Protein AF-A0A915Z150-F1 (afdb_monomer_lite)

Secondary structure (DSSP, 8-state):
--THHHHHHHHHHHHHHS-GGG--HHHHHHHHHHTT----HHHHHHHHHHHHHHHHTSS-HHHHHHHHHHHHHHHHGGG------TT-------

Organism: NCBI:txid588596

pLDDT: mean 72.48, std 20.22, range [33.09, 93.31]

Sequence (94 aa):
MSCSVERENVYTEYFKLIPYGIWSLDGFVTYAFCKDIYVDKTIAHQEFYGELHCIGNCVVLQEAKRARELLQQKKVSRCSYVKWDQSQSLPRYY

Radius of gyration: 17.18 Å; chains: 1; bounding box: 60×34×35 Å

Foldseek 3Di:
DPPPVVVVVQLVVCLVPPDLVPDDLVSSCVSCVVVVHDDDPVRSVCSSLVVLVVQLPDPPVPNVVSSVVVNVVVVVVPDDPPPPPPPPDDDDDD

Structure (mmCIF, N/CA/C/O backbone):
data_AF-A0A915Z150-F1
#
_entry.id   AF-A0A915Z150-F1
#
loop_
_atom_site.group_PDB
_atom_site.id
_atom_site.type_symbol
_atom_site.label_atom_id
_atom_site.label_alt_id
_atom_site.label_comp_id
_atom_site.label_asym_id
_atom_site.label_entity_id
_atom_site.label_seq_id
_atom_site.pdbx_PDB_ins_code
_atom_site.Cartn_x
_atom_site.Cartn_y
_atom_site.Cartn_z
_atom_site.occupancy
_atom_site.B_iso_or_equiv
_atom_site.auth_seq_id
_atom_site.auth_comp_id
_atom_site.auth_asym_id
_atom_site.auth_atom_id
_atom_site.pdbx_PDB_model_num
ATOM 1 N N . MET A 1 1 ? 1.025 -13.927 25.639 1.00 36.19 1 MET A N 1
ATOM 2 C CA . MET A 1 1 ? 1.047 -14.649 24.349 1.00 36.19 1 MET A CA 1
ATOM 3 C C . MET A 1 1 ? 0.783 -13.638 23.247 1.00 36.19 1 MET A C 1
ATOM 5 O O . MET A 1 1 ? -0.059 -12.765 23.416 1.00 36.19 1 MET A O 1
ATOM 9 N N . SER A 1 2 ? 1.624 -13.664 22.223 1.00 42.16 2 SER A N 1
ATOM 10 C CA . SER A 1 2 ? 2.072 -12.497 21.4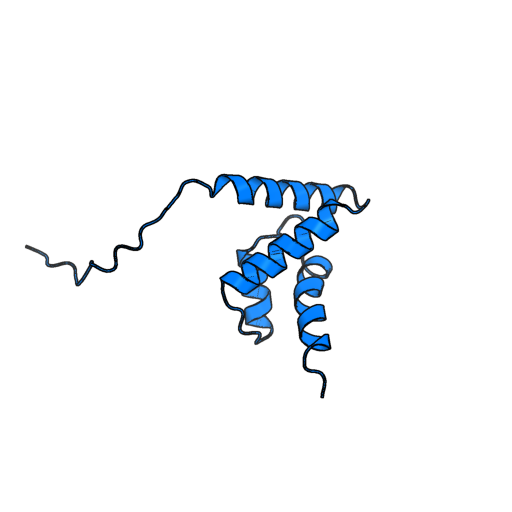59 1.00 42.16 2 SER A CA 1
ATOM 11 C C . SER A 1 2 ? 1.202 -12.239 20.227 1.00 42.16 2 SER A C 1
ATOM 13 O O . SER A 1 2 ? 1.576 -12.594 19.118 1.00 42.16 2 SER A O 1
ATOM 15 N N . CYS A 1 3 ? 0.054 -11.586 20.417 1.00 44.56 3 CYS A N 1
ATOM 16 C CA . CYS A 1 3 ? -0.870 -11.196 19.335 1.00 44.56 3 CYS A CA 1
ATOM 17 C C . CYS A 1 3 ? -0.306 -10.103 18.388 1.00 44.56 3 CYS A C 1
ATOM 19 O O . CYS A 1 3 ? -0.990 -9.614 17.493 1.00 44.56 3 CYS A O 1
ATOM 21 N N . SER A 1 4 ? 0.931 -9.659 18.624 1.00 47.88 4 SER A N 1
ATOM 22 C CA . SER A 1 4 ? 1.601 -8.584 17.890 1.00 47.88 4 SER A CA 1
ATOM 23 C C . SER A 1 4 ? 2.313 -9.064 16.623 1.00 47.88 4 SER A C 1
ATOM 25 O O . SER A 1 4 ? 2.302 -8.345 15.632 1.00 47.88 4 SER A O 1
ATOM 27 N N . VAL A 1 5 ? 2.868 -10.281 16.621 1.00 47.00 5 VAL A N 1
ATOM 28 C CA . VAL A 1 5 ? 3.673 -10.790 15.491 1.00 47.00 5 VAL A CA 1
ATOM 29 C C . VAL A 1 5 ? 2.796 -11.160 14.288 1.00 47.00 5 VAL A C 1
ATOM 31 O O . VAL A 1 5 ? 3.197 -10.981 13.143 1.00 47.00 5 VAL A O 1
ATOM 34 N N . GLU A 1 6 ? 1.569 -11.629 14.528 1.00 50.66 6 GLU A N 1
ATOM 35 C CA . GLU A 1 6 ? 0.652 -12.020 13.450 1.00 50.66 6 GLU A CA 1
ATOM 36 C C . GLU A 1 6 ? 0.081 -10.805 12.704 1.00 50.66 6 GLU A C 1
ATOM 38 O O . GLU A 1 6 ? -0.001 -10.830 11.480 1.00 50.66 6 GLU A O 1
ATOM 43 N N . ARG A 1 7 ? -0.236 -9.703 13.403 1.00 51.19 7 ARG A N 1
ATOM 44 C CA . ARG A 1 7 ? -0.746 -8.468 12.769 1.00 51.19 7 ARG A CA 1
ATOM 45 C C . ARG A 1 7 ? 0.273 -7.780 11.869 1.00 51.19 7 ARG A C 1
ATOM 47 O O . ARG A 1 7 ? -0.093 -7.319 10.793 1.00 51.19 7 ARG A O 1
ATOM 54 N N . GLU A 1 8 ? 1.527 -7.708 12.308 1.00 54.19 8 GLU A N 1
ATOM 55 C CA . GLU A 1 8 ? 2.621 -7.065 11.564 1.00 54.19 8 GLU A CA 1
ATOM 56 C C . GLU A 1 8 ? 2.896 -7.789 10.229 1.00 54.19 8 GLU A C 1
ATOM 58 O O . GLU A 1 8 ? 3.258 -7.180 9.219 1.00 54.19 8 GLU A O 1
ATOM 63 N N . ASN A 1 9 ? 2.622 -9.097 10.187 1.00 63.28 9 ASN A N 1
ATOM 64 C CA . ASN A 1 9 ? 2.809 -9.907 8.992 1.00 63.28 9 ASN A CA 1
ATOM 65 C C . ASN A 1 9 ? 1.682 -9.709 7.958 1.00 63.28 9 ASN A C 1
ATOM 67 O O . ASN A 1 9 ? 1.957 -9.686 6.763 1.00 63.28 9 ASN A O 1
ATOM 71 N N . VAL A 1 10 ? 0.427 -9.486 8.373 1.00 66.25 10 VAL A N 1
ATOM 72 C CA . VAL A 1 10 ? -0.688 -9.405 7.405 1.00 66.25 10 VAL A CA 1
ATOM 73 C C . VAL A 1 10 ? -0.680 -8.111 6.587 1.00 66.25 10 VAL A C 1
ATOM 75 O O . VAL A 1 10 ? -0.975 -8.132 5.390 1.00 66.25 10 VAL A O 1
ATOM 78 N N . TYR A 1 11 ? -0.301 -6.981 7.187 1.00 68.94 11 TYR A N 1
ATOM 79 C CA . TYR A 1 11 ? -0.250 -5.708 6.459 1.00 68.94 11 TYR A CA 1
ATOM 80 C C . TYR A 1 11 ? 0.895 -5.662 5.442 1.00 68.94 11 TYR A C 1
ATOM 82 O O . TYR A 1 11 ? 0.740 -5.099 4.359 1.00 68.94 11 TYR A O 1
ATOM 90 N N . THR A 1 12 ? 2.010 -6.330 5.742 1.00 75.69 12 THR A N 1
ATOM 91 C CA . THR A 1 12 ? 3.137 -6.466 4.811 1.00 75.69 12 THR A CA 1
ATOM 92 C C . THR A 1 12 ? 2.890 -7.548 3.753 1.00 75.69 12 THR A C 1
ATOM 94 O O . THR A 1 12 ? 3.392 -7.439 2.634 1.00 75.69 12 THR A O 1
ATOM 97 N N . GLU A 1 13 ? 2.077 -8.571 4.044 1.00 86.12 13 GLU A N 1
ATOM 98 C CA . GLU A 1 13 ? 1.683 -9.607 3.077 1.00 86.12 13 GLU A CA 1
ATOM 99 C C . GLU A 1 13 ? 0.901 -9.056 1.882 1.00 86.12 13 GLU A C 1
ATOM 101 O O . GLU A 1 13 ? 1.102 -9.534 0.765 1.00 86.12 13 GLU A O 1
ATOM 106 N N . TYR A 1 14 ? 0.061 -8.033 2.074 1.00 88.81 14 TYR A N 1
ATOM 107 C CA . TYR A 1 14 ? -0.668 -7.399 0.970 1.00 88.81 14 TYR A CA 1
ATOM 108 C C . TYR A 1 14 ? 0.277 -6.964 -0.159 1.00 88.81 14 TYR A C 1
ATOM 110 O O . TYR A 1 14 ? 0.060 -7.304 -1.321 1.00 88.81 14 TYR A O 1
ATOM 118 N N . PHE A 1 15 ? 1.364 -6.269 0.183 1.00 88.62 15 PHE A N 1
ATOM 119 C CA . PHE A 1 15 ? 2.334 -5.761 -0.789 1.00 88.62 15 PHE A CA 1
ATOM 120 C C . PHE A 1 15 ? 3.200 -6.864 -1.410 1.00 88.62 15 PHE A C 1
ATOM 122 O O . PHE A 1 15 ? 3.788 -6.655 -2.464 1.00 88.62 15 PHE A O 1
ATOM 129 N N . LYS A 1 16 ? 3.258 -8.049 -0.793 1.00 87.81 16 LYS A N 1
ATOM 130 C CA . LYS A 1 16 ? 3.965 -9.217 -1.341 1.00 87.81 16 LYS A CA 1
ATOM 131 C C . LYS A 1 16 ? 3.091 -10.035 -2.292 1.00 87.81 16 LYS A C 1
ATOM 133 O O . LYS A 1 16 ? 3.599 -10.594 -3.258 1.00 87.81 16 LYS A O 1
ATOM 138 N N . LEU A 1 17 ? 1.795 -10.146 -1.998 1.00 88.56 17 LEU A N 1
ATOM 139 C CA . LEU A 1 17 ? 0.864 -11.017 -2.724 1.00 88.56 17 LEU A CA 1
ATOM 140 C C . LEU A 1 17 ? 0.148 -10.299 -3.865 1.00 88.56 17 LEU A C 1
ATOM 142 O O . LEU A 1 17 ? -0.145 -10.903 -4.896 1.00 88.56 17 LEU A O 1
ATOM 146 N N . ILE A 1 18 ? -0.168 -9.021 -3.675 1.00 90.00 18 ILE A N 1
ATOM 147 C CA . ILE A 1 18 ? -0.916 -8.241 -4.651 1.00 90.00 18 ILE A CA 1
ATOM 148 C C . ILE A 1 18 ? 0.071 -7.558 -5.604 1.00 90.00 18 ILE A C 1
ATOM 150 O O . ILE A 1 18 ? 0.979 -6.871 -5.139 1.00 90.00 18 ILE A O 1
ATOM 154 N N . PRO A 1 19 ? -0.101 -7.679 -6.932 1.00 90.94 19 PRO A N 1
ATOM 155 C CA . PRO A 1 19 ? 0.746 -6.979 -7.891 1.00 90.94 19 PRO A CA 1
ATOM 156 C C . PRO A 1 19 ? 0.695 -5.457 -7.716 1.00 90.94 19 PRO A C 1
ATOM 158 O O . PRO A 1 19 ? -0.383 -4.863 -7.630 1.00 90.94 19 PRO A O 1
ATOM 161 N N . TYR A 1 20 ? 1.854 -4.797 -7.760 1.00 89.12 20 TYR A N 1
ATOM 162 C CA . TYR A 1 20 ? 1.963 -3.353 -7.513 1.00 89.12 20 TYR A CA 1
ATOM 163 C C . TYR A 1 20 ? 1.089 -2.484 -8.424 1.00 89.12 20 TYR A C 1
ATOM 165 O O . TYR A 1 20 ? 0.593 -1.437 -8.002 1.00 89.12 20 TYR A O 1
ATOM 173 N N . GLY A 1 21 ? 0.830 -2.926 -9.659 1.00 89.75 21 GLY A N 1
ATOM 174 C CA . GLY A 1 21 ? -0.021 -2.209 -10.613 1.00 89.75 21 GLY A CA 1
ATOM 175 C C . GLY A 1 21 ? -1.452 -1.963 -10.119 1.00 89.75 21 GLY A C 1
ATOM 176 O O . GLY A 1 21 ? -2.082 -1.003 -10.557 1.00 89.75 21 GLY A O 1
ATOM 177 N N . ILE A 1 22 ? -1.940 -2.775 -9.177 1.00 90.81 22 ILE A N 1
ATOM 178 C CA . ILE A 1 22 ? -3.306 -2.693 -8.641 1.00 90.81 22 ILE A CA 1
ATOM 179 C C . ILE A 1 22 ? -3.359 -2.300 -7.160 1.00 90.81 22 ILE A C 1
ATOM 181 O O . ILE A 1 22 ? -4.436 -2.300 -6.564 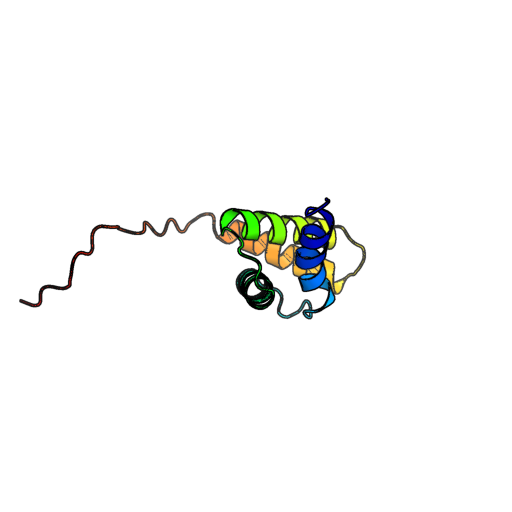1.00 90.81 22 ILE A O 1
ATOM 185 N N . TRP A 1 23 ? -2.223 -1.931 -6.558 1.00 93.31 23 TRP A N 1
ATOM 186 C CA . TRP A 1 23 ? -2.214 -1.439 -5.182 1.00 93.31 23 TRP A CA 1
ATOM 187 C C . TRP A 1 23 ? -3.128 -0.228 -5.023 1.00 93.31 23 TRP A C 1
ATOM 189 O O . TRP A 1 23 ? -3.065 0.734 -5.799 1.00 93.31 23 TRP A O 1
ATOM 199 N N . SER A 1 24 ? -3.961 -0.285 -3.990 1.00 92.62 24 SER A N 1
ATOM 200 C CA . SER A 1 24 ? -4.880 0.772 -3.589 1.00 92.62 24 SER A CA 1
ATOM 201 C C . SER A 1 24 ? -5.247 0.603 -2.118 1.00 92.62 24 SER A C 1
ATOM 203 O O . SER A 1 24 ? -5.220 -0.504 -1.582 1.00 92.62 24 SER A O 1
ATOM 205 N N . LEU A 1 25 ? -5.622 1.705 -1.468 1.00 91.00 25 LEU A N 1
ATOM 206 C CA . LEU A 1 25 ? -6.067 1.661 -0.077 1.00 91.00 25 LEU A CA 1
ATOM 207 C C . LEU A 1 25 ? -7.338 0.811 0.088 1.00 91.00 25 LEU A C 1
ATOM 209 O O . LEU A 1 25 ? -7.462 0.073 1.058 1.00 91.00 25 LEU A O 1
ATOM 213 N N . ASP A 1 26 ? -8.263 0.897 -0.868 1.00 89.94 26 ASP A N 1
ATOM 214 C CA . ASP A 1 26 ? -9.495 0.103 -0.868 1.00 89.94 26 ASP A CA 1
ATOM 215 C C . ASP A 1 26 ? -9.206 -1.403 -0.984 1.00 89.94 26 ASP A C 1
ATOM 217 O O . ASP A 1 26 ? -9.721 -2.209 -0.208 1.00 89.94 26 ASP A O 1
ATOM 221 N N . GLY A 1 27 ? -8.276 -1.777 -1.870 1.00 90.50 27 GLY A N 1
ATOM 222 C CA . GLY A 1 27 ? -7.804 -3.154 -1.984 1.00 90.50 27 GLY A CA 1
ATOM 223 C C . GLY A 1 27 ? -7.110 -3.649 -0.714 1.00 90.50 27 GLY A C 1
ATOM 224 O O . GLY A 1 27 ? -7.293 -4.801 -0.334 1.00 90.50 27 GLY A O 1
ATOM 225 N N . PHE A 1 28 ? -6.354 -2.788 -0.031 1.00 90.19 28 PHE A N 1
ATOM 226 C CA . PHE A 1 28 ? -5.717 -3.113 1.248 1.00 90.19 28 PHE A CA 1
ATOM 227 C C . PHE A 1 28 ? -6.744 -3.367 2.363 1.00 90.19 28 PHE A C 1
ATOM 229 O O . PHE A 1 28 ? -6.647 -4.367 3.073 1.00 90.19 28 PHE A O 1
ATOM 236 N N . VAL A 1 29 ? -7.768 -2.514 2.483 1.00 88.75 29 VAL A N 1
ATOM 237 C CA . VAL A 1 29 ? -8.868 -2.701 3.448 1.00 88.75 29 VAL A CA 1
ATOM 238 C C . VAL A 1 29 ? -9.657 -3.973 3.137 1.00 88.75 29 VAL A C 1
ATOM 240 O O . VAL A 1 29 ? -9.940 -4.756 4.042 1.00 88.75 29 VAL A O 1
ATOM 243 N N . THR A 1 30 ? -9.961 -4.214 1.861 1.00 89.19 30 THR A N 1
ATOM 244 C CA . THR A 1 30 ? -10.660 -5.426 1.416 1.00 89.19 30 THR A CA 1
ATOM 245 C C . THR A 1 30 ? -9.847 -6.680 1.731 1.00 89.19 30 THR A C 1
ATOM 247 O O . THR A 1 30 ? -10.393 -7.646 2.255 1.00 89.19 30 THR A O 1
ATOM 250 N N . TYR A 1 31 ? -8.534 -6.661 1.483 1.00 88.44 31 TYR A N 1
ATOM 251 C CA . TYR A 1 31 ? -7.643 -7.772 1.819 1.00 88.44 31 TYR A CA 1
ATOM 252 C C . TYR A 1 31 ? -7.646 -8.076 3.322 1.00 88.44 31 TYR A C 1
ATOM 254 O O . TYR A 1 31 ? -7.773 -9.237 3.706 1.00 88.44 31 TYR A O 1
ATOM 262 N N . ALA A 1 32 ? -7.563 -7.048 4.172 1.00 85.38 32 ALA A N 1
ATOM 263 C CA . ALA A 1 32 ? -7.617 -7.223 5.620 1.00 85.38 32 ALA A CA 1
ATOM 264 C C . ALA A 1 32 ? -8.971 -7.790 6.082 1.00 85.38 32 ALA A C 1
ATOM 266 O O . ALA A 1 32 ? -9.004 -8.709 6.901 1.00 85.38 32 ALA A O 1
ATOM 267 N N . PHE A 1 33 ? -10.075 -7.318 5.494 1.00 84.94 33 PHE A N 1
ATOM 268 C CA . PHE A 1 33 ? -11.410 -7.853 5.755 1.00 84.94 33 PHE A CA 1
ATOM 269 C C . PHE A 1 33 ? -11.530 -9.331 5.357 1.00 84.94 33 PHE A C 1
ATOM 271 O O . PHE A 1 33 ? -12.017 -10.137 6.141 1.00 84.94 33 PHE A O 1
ATOM 278 N N . CYS A 1 34 ? -11.016 -9.723 4.185 1.00 85.62 34 CYS A N 1
ATOM 279 C CA . CYS A 1 34 ? -10.988 -11.124 3.743 1.00 85.62 34 CYS A CA 1
ATOM 280 C C . CYS A 1 34 ? -10.134 -12.043 4.633 1.00 85.62 34 CYS A C 1
ATOM 282 O O . CYS A 1 34 ? -10.241 -13.262 4.526 1.00 85.62 34 CYS A O 1
ATOM 284 N N . LYS A 1 35 ? -9.268 -11.475 5.475 1.00 83.06 35 LYS A N 1
ATOM 285 C CA . LYS A 1 35 ? -8.446 -12.191 6.458 1.00 83.06 35 LYS A CA 1
ATOM 286 C C . LYS A 1 35 ? -9.053 -12.166 7.868 1.00 83.06 35 LYS A C 1
ATOM 288 O O . LYS A 1 35 ? -8.346 -12.477 8.821 1.00 83.06 35 LYS A O 1
ATOM 293 N N . ASP A 1 36 ? -10.322 -11.775 8.001 1.00 80.81 36 ASP A N 1
ATOM 294 C CA . ASP A 1 36 ? -11.030 -11.592 9.276 1.00 80.81 36 ASP A CA 1
ATOM 295 C C . ASP A 1 36 ? -10.333 -10.603 10.231 1.00 80.81 36 ASP A C 1
ATOM 297 O O . ASP A 1 36 ? -10.490 -10.653 11.454 1.00 80.81 36 ASP A O 1
ATOM 301 N N . ILE A 1 37 ? -9.567 -9.656 9.679 1.00 79.25 37 ILE A N 1
ATOM 302 C CA . ILE A 1 37 ? -8.926 -8.597 10.454 1.00 79.25 37 ILE A CA 1
ATOM 303 C C . ILE A 1 37 ? -9.826 -7.372 10.447 1.00 79.25 37 ILE A C 1
ATOM 305 O O . ILE A 1 37 ? -10.011 -6.705 9.429 1.00 79.25 37 ILE A O 1
ATOM 309 N N . TYR A 1 38 ? -10.348 -7.033 11.623 1.00 73.50 38 TYR A N 1
ATOM 310 C CA . TYR A 1 38 ? -11.042 -5.770 11.818 1.00 73.50 38 TYR A CA 1
ATOM 311 C C .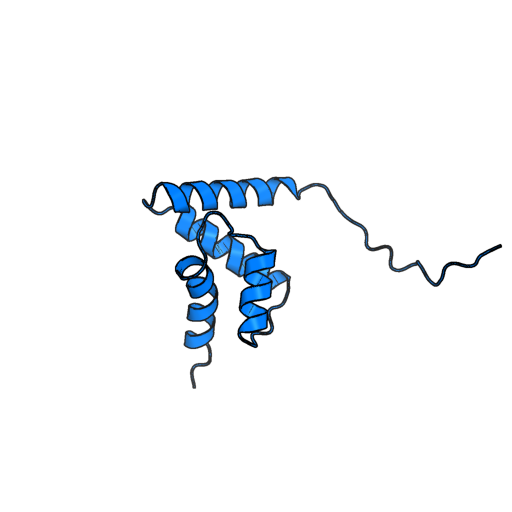 TYR A 1 38 ? -10.026 -4.627 11.902 1.00 73.50 38 TYR A C 1
ATOM 313 O O . TYR A 1 38 ? -9.274 -4.525 12.876 1.00 73.50 38 TYR A O 1
ATOM 321 N N . VAL A 1 39 ? -10.002 -3.764 10.885 1.00 70.81 39 VAL A N 1
ATOM 322 C CA . VAL A 1 39 ? -9.097 -2.611 10.825 1.00 70.81 39 VAL A CA 1
ATOM 323 C C . VAL A 1 39 ? -9.911 -1.327 10.875 1.00 70.81 39 VAL A C 1
ATOM 325 O O . VAL A 1 39 ? -10.754 -1.079 10.014 1.00 70.81 39 VAL A O 1
ATOM 328 N N . ASP A 1 40 ? -9.639 -0.485 11.873 1.00 83.00 40 ASP A N 1
ATOM 329 C CA . ASP A 1 40 ? -10.166 0.878 11.879 1.00 83.00 40 ASP A CA 1
ATOM 330 C C . ASP A 1 40 ? -9.645 1.649 10.659 1.00 83.00 40 ASP A C 1
ATOM 332 O O . ASP A 1 40 ? -8.490 1.497 10.252 1.00 83.00 40 ASP A O 1
ATOM 336 N N . LYS A 1 41 ? -10.473 2.528 10.090 1.00 79.25 41 LYS A N 1
ATOM 337 C CA . LYS A 1 41 ? -10.121 3.304 8.893 1.00 79.25 41 LYS A CA 1
ATOM 338 C C . LYS A 1 41 ? -8.835 4.117 9.071 1.00 79.25 41 LYS A C 1
ATOM 340 O O . LYS A 1 41 ? -8.080 4.283 8.109 1.00 79.25 41 LYS A O 1
ATOM 345 N N . THR A 1 42 ? -8.595 4.635 10.272 1.00 83.62 42 THR A N 1
ATOM 346 C CA . THR A 1 42 ? -7.408 5.424 10.619 1.00 83.62 42 THR A CA 1
ATOM 347 C C . THR A 1 42 ? -6.171 4.542 10.656 1.00 83.62 42 THR A C 1
ATOM 349 O O . THR A 1 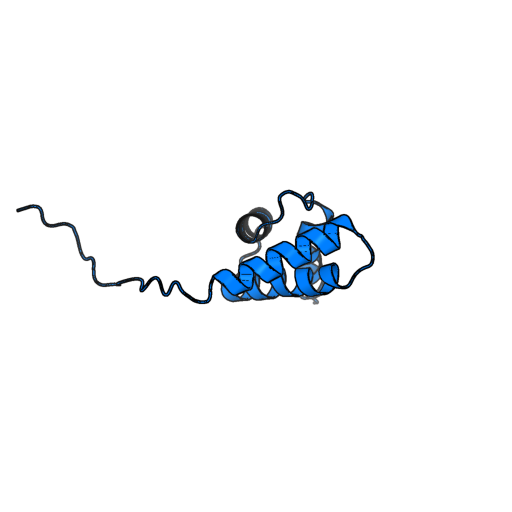42 ? -5.146 4.909 10.086 1.00 83.62 42 THR A O 1
ATOM 352 N N . ILE A 1 43 ? -6.292 3.358 11.262 1.00 83.75 43 ILE A N 1
ATOM 353 C CA . ILE A 1 43 ? -5.216 2.365 11.336 1.00 83.75 43 ILE A CA 1
ATOM 354 C C . ILE A 1 43 ? -4.880 1.873 9.927 1.00 83.75 43 ILE A C 1
ATOM 356 O O . ILE A 1 43 ? -3.727 1.944 9.523 1.00 83.75 43 ILE A O 1
ATOM 360 N N . ALA A 1 44 ? -5.878 1.507 9.118 1.00 84.81 44 ALA A N 1
ATOM 361 C CA . ALA A 1 44 ? -5.658 1.064 7.741 1.00 84.81 44 ALA A CA 1
ATOM 362 C C . ALA A 1 44 ? -4.927 2.120 6.898 1.00 84.81 44 ALA A C 1
ATOM 364 O O . ALA A 1 44 ? -4.030 1.794 6.125 1.00 84.81 44 ALA A O 1
ATOM 365 N N . HIS A 1 45 ? -5.275 3.401 7.070 1.00 88.50 45 HIS A N 1
ATOM 366 C CA . HIS A 1 45 ? -4.553 4.503 6.436 1.00 88.50 45 HIS A CA 1
ATOM 367 C C . HIS A 1 45 ? -3.099 4.592 6.907 1.00 88.50 45 HIS A C 1
ATOM 369 O O . HIS A 1 45 ? -2.204 4.797 6.085 1.00 88.50 45 HIS A O 1
ATOM 375 N N . GLN A 1 46 ? -2.861 4.518 8.215 1.00 87.19 46 GLN A N 1
ATOM 376 C CA . GLN A 1 46 ? -1.518 4.618 8.780 1.00 87.19 46 GLN A CA 1
ATOM 377 C C . GLN A 1 46 ? -0.628 3.479 8.286 1.00 87.19 46 GLN A C 1
ATOM 379 O O . GLN A 1 46 ? 0.441 3.767 7.756 1.00 87.19 46 GLN A O 1
ATOM 384 N N . GLU A 1 47 ? -1.108 2.239 8.361 1.00 88.06 47 GLU A N 1
ATOM 385 C CA . GLU A 1 47 ? -0.384 1.045 7.915 1.00 88.06 47 GLU A CA 1
ATOM 386 C C . GLU A 1 47 ? -0.098 1.095 6.410 1.00 88.06 47 GLU A C 1
ATOM 388 O O . GLU A 1 47 ? 1.056 1.019 5.991 1.00 88.06 47 GLU A O 1
ATOM 393 N N . PHE A 1 48 ? -1.123 1.338 5.584 1.00 90.38 48 PHE A N 1
ATOM 394 C CA . PHE A 1 48 ? -0.965 1.379 4.129 1.00 90.38 48 PHE A CA 1
ATOM 395 C C . PHE A 1 48 ? 0.070 2.421 3.695 1.00 90.38 48 PHE A C 1
ATOM 397 O O . PHE A 1 48 ? 0.978 2.130 2.919 1.00 90.38 48 PHE A O 1
ATOM 404 N N . TYR A 1 49 ? -0.036 3.654 4.197 1.00 90.44 49 TYR A N 1
ATOM 405 C CA . TYR A 1 49 ? 0.900 4.703 3.805 1.00 90.44 49 TYR A CA 1
ATOM 406 C C . TYR A 1 49 ? 2.259 4.600 4.500 1.00 90.44 49 TYR A C 1
ATOM 408 O O . TYR A 1 49 ? 3.236 5.096 3.941 1.00 90.44 49 TYR A O 1
ATOM 416 N N . GLY A 1 50 ? 2.330 4.000 5.689 1.00 88.81 50 GLY A N 1
ATOM 417 C CA . GLY A 1 50 ? 3.585 3.683 6.365 1.00 88.81 50 GLY A CA 1
ATOM 418 C C . GLY A 1 50 ? 4.414 2.716 5.529 1.00 88.81 50 GLY A C 1
ATOM 419 O O . GLY A 1 50 ? 5.557 3.018 5.193 1.00 88.81 50 GLY A O 1
ATOM 420 N N . GLU A 1 51 ? 3.793 1.633 5.068 1.00 88.94 51 GLU A N 1
ATOM 421 C CA . GLU A 1 51 ? 4.464 0.624 4.253 1.00 88.94 51 GLU A CA 1
ATOM 422 C C . GLU A 1 51 ? 4.862 1.169 2.873 1.00 88.94 51 GLU A C 1
ATOM 424 O O . GLU A 1 51 ? 5.987 0.969 2.416 1.00 88.94 51 GLU A O 1
ATOM 429 N N . LEU A 1 52 ? 4.007 1.979 2.237 1.00 90.19 52 LEU A N 1
ATOM 430 C CA . LEU A 1 52 ? 4.375 2.677 1.000 1.00 90.19 52 LEU A CA 1
ATOM 431 C C . LEU A 1 52 ? 5.583 3.610 1.177 1.00 90.19 52 LEU A C 1
ATOM 433 O O . LEU A 1 52 ? 6.372 3.765 0.243 1.00 90.19 52 LEU A O 1
ATOM 437 N N . HIS A 1 53 ? 5.740 4.247 2.342 1.00 88.38 53 HIS A N 1
ATOM 438 C CA . HIS A 1 53 ? 6.925 5.053 2.648 1.00 88.38 53 HIS A CA 1
ATOM 439 C C . HIS A 1 53 ? 8.184 4.186 2.750 1.00 88.38 53 HIS A C 1
ATOM 441 O O . HIS A 1 53 ? 9.221 4.581 2.215 1.00 88.38 53 HIS A O 1
ATOM 447 N N . CYS A 1 54 ? 8.092 3.011 3.376 1.00 86.31 54 CYS A N 1
ATOM 448 C CA . CYS A 1 54 ? 9.181 2.036 3.432 1.00 86.31 54 CYS A CA 1
ATOM 449 C C . CYS A 1 54 ? 9.571 1.562 2.021 1.00 86.31 54 CYS A C 1
ATOM 451 O O . CYS A 1 54 ? 10.723 1.719 1.618 1.00 86.31 54 CYS A O 1
ATOM 453 N N . ILE A 1 55 ? 8.601 1.091 1.230 1.00 86.19 55 ILE A N 1
ATOM 454 C CA . ILE A 1 55 ? 8.807 0.579 -0.138 1.00 86.19 55 ILE A CA 1
ATOM 455 C C . ILE A 1 55 ? 9.327 1.671 -1.080 1.00 86.19 55 ILE A C 1
AT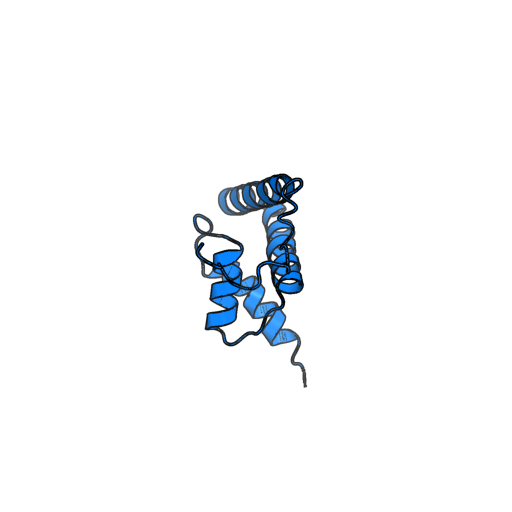OM 457 O O . ILE A 1 55 ? 10.214 1.429 -1.898 1.00 86.19 55 ILE A O 1
ATOM 461 N N . GLY A 1 56 ? 8.811 2.898 -0.968 1.00 83.19 56 GLY A N 1
ATOM 462 C CA . GLY A 1 56 ? 9.234 4.036 -1.787 1.0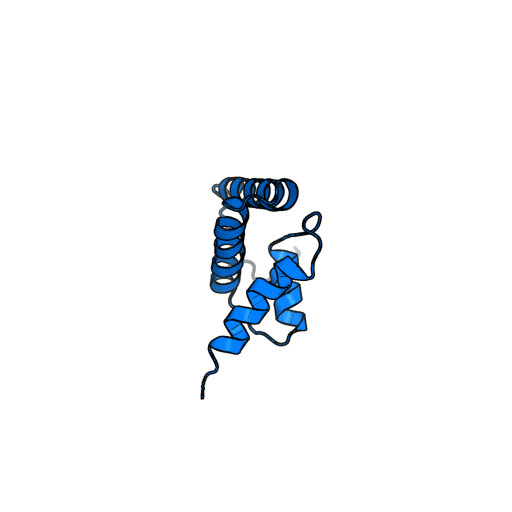0 83.19 56 GLY A CA 1
ATOM 463 C C . GLY A 1 56 ? 10.710 4.416 -1.619 1.00 83.19 56 GLY A C 1
ATOM 464 O O . GLY A 1 56 ? 11.268 5.052 -2.515 1.00 83.19 56 GLY A O 1
ATOM 465 N N . ASN A 1 57 ? 11.334 4.004 -0.511 1.00 83.50 57 ASN A N 1
ATOM 466 C CA . ASN A 1 57 ? 12.755 4.200 -0.225 1.00 83.50 57 ASN A CA 1
ATOM 467 C C . ASN A 1 57 ? 13.636 3.016 -0.683 1.00 83.50 57 ASN A C 1
ATOM 469 O O . ASN A 1 57 ? 14.861 3.109 -0.604 1.00 83.50 57 ASN A O 1
ATOM 473 N N . CYS A 1 58 ? 13.050 1.913 -1.161 1.00 78.69 58 CYS A N 1
ATOM 474 C CA . CYS A 1 58 ? 13.776 0.730 -1.630 1.00 78.69 58 CYS A CA 1
ATOM 475 C C . CYS A 1 58 ? 14.209 0.830 -3.109 1.00 78.69 58 CYS A C 1
ATOM 477 O O . CYS A 1 58 ? 13.693 1.623 -3.894 1.00 78.69 58 CYS A O 1
ATOM 479 N N . VAL A 1 59 ? 15.164 -0.024 -3.508 1.00 65.56 59 VAL A N 1
ATOM 480 C CA . VAL A 1 59 ? 15.813 -0.017 -4.841 1.00 65.56 59 VAL A CA 1
ATOM 481 C C . VAL A 1 59 ? 14.981 -0.727 -5.926 1.00 65.56 59 VAL A C 1
ATOM 483 O O . VAL A 1 59 ? 15.333 -0.688 -7.105 1.00 65.56 59 VAL A O 1
ATOM 486 N N . VAL A 1 60 ? 13.846 -1.348 -5.579 1.00 71.31 60 VAL A N 1
ATOM 487 C CA . VAL A 1 60 ? 12.961 -1.985 -6.569 1.00 71.31 60 VAL A CA 1
ATOM 488 C C . VAL A 1 60 ? 12.311 -0.906 -7.436 1.00 71.31 60 VAL A C 1
ATOM 490 O O . VAL A 1 60 ? 11.342 -0.262 -7.041 1.00 71.31 60 VAL A O 1
ATOM 493 N N . LEU A 1 61 ? 12.859 -0.692 -8.635 1.00 77.94 61 LEU A N 1
ATOM 494 C CA . LEU A 1 61 ? 12.561 0.477 -9.471 1.00 77.94 61 LEU A CA 1
ATOM 495 C C . LEU A 1 61 ? 11.068 0.661 -9.794 1.00 77.94 61 LEU A C 1
ATOM 497 O O . LEU A 1 61 ? 10.611 1.801 -9.870 1.00 77.94 61 LEU A O 1
ATOM 501 N N . GLN A 1 62 ? 10.303 -0.420 -9.976 1.00 86.31 62 GLN A N 1
ATOM 502 C CA . GLN A 1 62 ? 8.887 -0.342 -10.364 1.00 86.31 62 GLN A CA 1
ATOM 503 C C . GLN A 1 62 ? 7.940 -0.219 -9.162 1.00 86.31 62 GLN A C 1
ATOM 505 O O . GLN A 1 62 ? 7.104 0.684 -9.141 1.00 86.31 62 GLN A O 1
ATOM 510 N N . GLU A 1 63 ? 8.113 -1.048 -8.132 1.00 87.81 63 GLU A N 1
ATOM 511 C CA . GLU A 1 63 ? 7.325 -0.984 -6.892 1.00 87.81 63 GLU A CA 1
ATOM 512 C C . GLU A 1 63 ? 7.564 0.330 -6.145 1.00 87.81 63 GLU A C 1
ATOM 514 O O . GLU A 1 63 ? 6.612 1.013 -5.772 1.00 87.81 63 GLU A O 1
ATOM 519 N N . ALA A 1 64 ? 8.822 0.766 -6.026 1.00 88.06 64 ALA A N 1
ATOM 520 C CA . ALA A 1 64 ? 9.159 2.042 -5.402 1.00 88.06 64 ALA A CA 1
ATOM 521 C C . ALA A 1 64 ? 8.644 3.238 -6.217 1.00 88.06 64 ALA A C 1
ATOM 523 O O . ALA A 1 64 ? 8.292 4.277 -5.655 1.00 88.06 64 ALA A O 1
ATOM 524 N N . LYS A 1 65 ? 8.585 3.139 -7.554 1.00 90.19 65 LYS A N 1
ATOM 525 C CA . LYS A 1 65 ? 7.937 4.166 -8.389 1.00 90.19 65 LYS A CA 1
ATOM 526 C C . LYS A 1 65 ? 6.440 4.226 -8.094 1.00 90.19 65 LYS A C 1
ATOM 528 O O . LYS A 1 65 ? 5.931 5.303 -7.791 1.00 90.19 65 LYS A O 1
ATOM 533 N N . ARG A 1 66 ? 5.759 3.081 -8.106 1.00 91.19 66 ARG A N 1
ATOM 534 C CA . ARG A 1 66 ? 4.325 2.995 -7.820 1.00 91.19 66 ARG A CA 1
ATOM 535 C C . ARG A 1 66 ? 3.980 3.476 -6.411 1.00 91.19 66 ARG A C 1
ATOM 537 O O . ARG A 1 66 ? 3.020 4.222 -6.234 1.00 91.19 66 ARG A O 1
ATOM 544 N N . ALA A 1 67 ? 4.783 3.114 -5.417 1.00 90.12 67 ALA A N 1
ATOM 545 C CA . ALA A 1 67 ? 4.592 3.564 -4.047 1.00 90.12 67 ALA A CA 1
ATOM 546 C C . ALA A 1 67 ? 4.692 5.092 -3.929 1.00 90.12 67 ALA A C 1
ATOM 548 O O . ALA A 1 67 ? 3.839 5.729 -3.311 1.00 90.12 67 ALA A O 1
ATOM 549 N N . ARG A 1 68 ? 5.673 5.705 -4.606 1.00 89.69 68 ARG A N 1
ATOM 550 C CA . ARG A 1 68 ? 5.802 7.167 -4.685 1.00 89.69 68 ARG A CA 1
ATOM 551 C C . ARG A 1 68 ? 4.607 7.828 -5.377 1.00 89.69 68 ARG A C 1
ATOM 553 O O . ARG A 1 68 ? 4.162 8.870 -4.906 1.00 89.69 68 ARG A O 1
ATOM 560 N N . GLU A 1 69 ? 4.062 7.234 -6.438 1.00 91.19 69 GLU A N 1
ATOM 561 C CA . GLU A 1 69 ? 2.842 7.727 -7.100 1.00 91.19 69 GLU A CA 1
ATOM 562 C C . GLU A 1 69 ? 1.643 7.736 -6.137 1.00 91.19 69 GLU A C 1
ATOM 564 O O . GLU A 1 69 ? 0.973 8.759 -5.989 1.00 91.19 69 GLU A O 1
ATOM 569 N N . LEU A 1 70 ? 1.407 6.636 -5.417 1.00 90.25 70 LEU A N 1
ATOM 570 C CA . LEU A 1 70 ? 0.321 6.524 -4.434 1.00 90.25 70 LEU A CA 1
ATOM 571 C C . LEU A 1 70 ? 0.499 7.508 -3.261 1.00 90.25 70 LEU A C 1
ATOM 573 O O . LEU A 1 70 ? -0.460 8.142 -2.816 1.00 90.25 70 LEU A O 1
ATOM 577 N N . LEU A 1 71 ? 1.734 7.717 -2.795 1.00 89.75 71 LEU A N 1
ATOM 578 C CA . LEU A 1 71 ? 2.053 8.721 -1.772 1.00 89.75 71 LEU A CA 1
ATOM 579 C C . LEU A 1 71 ? 1.827 10.161 -2.256 1.00 89.75 71 LEU A C 1
ATOM 581 O O . LEU A 1 71 ? 1.461 11.030 -1.461 1.00 89.75 71 LEU A O 1
ATOM 585 N N . GLN A 1 72 ? 2.023 10.443 -3.545 1.00 86.81 72 GLN A N 1
ATOM 586 C CA . GLN A 1 72 ? 1.689 11.746 -4.126 1.00 86.81 72 GLN A CA 1
ATOM 587 C C . GLN A 1 72 ? 0.172 11.936 -4.232 1.00 86.81 72 GLN A C 1
ATOM 589 O O . GLN A 1 72 ? -0.324 13.013 -3.900 1.00 86.81 72 GLN A O 1
ATOM 594 N N . GLN A 1 73 ? -0.580 10.889 -4.586 1.00 81.31 73 GLN A N 1
ATOM 595 C CA . GLN A 1 73 ? -2.048 10.918 -4.604 1.00 81.31 73 GLN A CA 1
ATOM 596 C C . GLN A 1 73 ? -2.643 11.174 -3.211 1.00 81.31 73 GLN A C 1
ATOM 598 O O . GLN A 1 73 ? -3.607 11.934 -3.090 1.00 81.31 73 GLN A O 1
ATOM 603 N N . LYS A 1 74 ? -2.006 10.670 -2.140 1.00 71.50 74 LYS A N 1
ATOM 604 C CA . LYS A 1 74 ? -2.355 11.007 -0.744 1.00 71.50 74 LYS A CA 1
ATOM 605 C C . LYS A 1 74 ? -2.406 12.521 -0.504 1.00 71.50 74 LYS A C 1
ATOM 607 O O . LYS A 1 74 ? -3.265 13.000 0.234 1.00 71.50 74 LYS A O 1
ATOM 612 N N . LYS A 1 75 ? -1.504 13.294 -1.128 1.00 52.31 75 LYS A N 1
ATOM 613 C CA . LYS A 1 75 ? -1.449 14.761 -0.981 1.00 52.31 75 LYS A CA 1
ATOM 614 C C . LYS A 1 75 ? -2.548 15.491 -1.757 1.00 52.31 75 LYS A C 1
ATOM 616 O O . LYS A 1 75 ? -2.873 16.615 -1.386 1.00 52.31 75 LYS A O 1
ATOM 621 N N . VAL A 1 76 ? -3.157 14.872 -2.769 1.00 46.25 76 VAL A N 1
ATOM 622 C CA . VAL A 1 76 ? -4.245 15.486 -3.557 1.00 46.25 76 VAL A CA 1
ATOM 623 C C . VAL A 1 76 ? -5.587 15.445 -2.810 1.00 46.25 76 VAL A C 1
ATOM 625 O O . VAL A 1 76 ? -6.480 16.233 -3.098 1.00 46.25 76 VAL A O 1
ATOM 628 N N . SER A 1 77 ? -5.705 14.652 -1.740 1.00 44.44 77 SER A N 1
ATOM 629 C CA . SER A 1 77 ? -6.879 14.677 -0.848 1.00 44.44 77 SER A CA 1
ATOM 630 C C . SER A 1 77 ? -6.851 15.804 0.199 1.00 44.44 77 SER A C 1
ATOM 632 O O . SER A 1 77 ? -7.640 15.793 1.141 1.00 44.44 77 SER A O 1
ATOM 634 N N . ARG A 1 78 ? -5.975 16.814 0.060 1.00 39.56 78 ARG A N 1
ATOM 635 C CA . ARG A 1 78 ? -5.955 17.988 0.958 1.00 39.56 78 ARG A CA 1
ATOM 636 C C . ARG A 1 78 ? -7.065 19.014 0.705 1.00 39.56 78 ARG A C 1
ATOM 638 O O . ARG A 1 78 ? -7.065 20.051 1.360 1.00 39.56 78 ARG A O 1
ATOM 645 N N . CYS A 1 79 ? -8.020 18.738 -0.182 1.00 36.31 79 CYS A N 1
ATOM 646 C CA . CYS A 1 79 ? -9.234 19.545 -0.283 1.00 36.31 79 CYS A CA 1
ATOM 647 C C . CYS A 1 79 ? -10.416 18.737 -0.837 1.00 36.31 79 CYS A C 1
ATOM 649 O O . CYS A 1 79 ? -10.844 18.897 -1.972 1.00 36.31 79 CYS A O 1
ATOM 651 N N . SER A 1 80 ? -10.956 17.843 -0.020 1.00 39.25 80 SER A N 1
ATOM 652 C CA . SER A 1 80 ? -12.389 17.548 -0.045 1.00 39.25 80 SER A CA 1
ATOM 653 C C . SER A 1 80 ? -12.797 17.149 1.364 1.00 39.25 80 SER A C 1
ATOM 655 O O . SER A 1 80 ? -12.906 15.979 1.719 1.00 39.25 80 SER A O 1
ATOM 657 N N . TYR A 1 81 ? -13.014 18.167 2.198 1.00 37.66 81 TYR A N 1
ATOM 658 C CA . TYR A 1 81 ? -13.959 18.031 3.297 1.00 37.66 81 TYR A CA 1
ATOM 659 C C . TYR A 1 81 ? -15.318 17.700 2.672 1.00 37.66 81 TYR A C 1
ATOM 661 O O . TYR A 1 81 ? -16.119 18.589 2.395 1.00 37.66 81 TYR A O 1
ATOM 669 N N . VAL A 1 82 ? -15.588 16.420 2.430 1.00 38.09 82 VAL A N 1
ATOM 670 C CA . VAL A 1 82 ? -16.966 15.952 2.377 1.00 38.09 82 VAL A CA 1
ATOM 671 C C . VAL A 1 82 ? -17.440 16.036 3.820 1.00 38.09 82 VAL A C 1
ATOM 673 O O . VAL A 1 82 ? -17.184 15.144 4.628 1.00 38.09 82 VAL A O 1
ATOM 676 N N . LYS A 1 83 ? -18.059 17.169 4.174 1.00 34.50 83 LYS A N 1
ATOM 677 C CA . LYS A 1 83 ? -18.967 17.214 5.317 1.00 34.50 83 LYS A CA 1
ATOM 678 C C . LYS A 1 83 ? -19.980 16.103 5.068 1.00 34.50 83 LYS A C 1
ATOM 680 O O . LYS A 1 83 ? -20.806 16.214 4.168 1.00 34.50 83 LYS A O 1
ATOM 685 N N . TRP A 1 84 ? -19.884 15.026 5.837 1.00 33.09 84 TRP A N 1
ATOM 686 C CA . TRP A 1 84 ? -21.043 14.188 6.076 1.00 33.09 84 TRP A CA 1
ATOM 687 C C . TRP A 1 84 ? -22.024 15.058 6.847 1.00 33.09 84 TRP A C 1
ATOM 689 O O . TRP A 1 84 ? -21.877 15.276 8.048 1.00 33.09 84 TRP A O 1
ATOM 699 N N . ASP A 1 85 ? -22.953 15.655 6.111 1.00 39.47 85 ASP A N 1
ATOM 700 C CA . ASP A 1 85 ? -24.095 16.324 6.693 1.00 39.47 85 ASP A CA 1
ATOM 701 C C . ASP A 1 85 ? -24.959 15.233 7.335 1.00 39.47 85 ASP A C 1
ATOM 703 O O . ASP A 1 85 ? -25.632 14.459 6.656 1.00 39.47 85 ASP A O 1
ATOM 707 N N . GLN A 1 86 ? -24.877 15.116 8.659 1.00 40.16 86 GLN A N 1
ATOM 708 C CA . GLN A 1 86 ? -25.660 14.175 9.464 1.00 40.16 86 GLN A CA 1
ATOM 709 C C . GLN A 1 86 ? -27.148 14.584 9.567 1.00 40.16 86 GLN A C 1
ATOM 711 O O . GLN A 1 86 ? -27.865 14.081 10.428 1.00 40.16 86 GLN A O 1
ATOM 716 N N . SER A 1 87 ? -27.627 15.475 8.687 1.00 44.78 87 SER A N 1
ATOM 717 C CA . SER A 1 87 ? -28.947 16.116 8.765 1.00 44.78 87 SER A CA 1
ATOM 718 C C . SER A 1 87 ? -29.908 15.754 7.627 1.00 44.78 87 SER A C 1
ATOM 720 O O . SER A 1 87 ? -30.870 16.483 7.406 1.00 44.78 87 SER A O 1
ATOM 722 N N . GLN A 1 88 ? -29.705 14.658 6.890 1.00 41.72 88 GLN A N 1
ATOM 723 C CA . GLN A 1 88 ? -30.731 14.172 5.952 1.00 41.72 88 GLN A CA 1
ATOM 724 C C . GLN A 1 88 ? -31.550 13.032 6.555 1.00 41.72 88 GLN A C 1
ATOM 726 O O . GLN A 1 88 ? -31.497 11.873 6.149 1.00 41.72 88 GLN A O 1
ATOM 731 N N . SER A 1 89 ? -32.358 13.408 7.541 1.00 45.91 89 SER A N 1
ATOM 732 C CA . SER A 1 89 ? -33.605 12.730 7.855 1.00 45.91 89 SER A CA 1
ATOM 733 C C . SER A 1 89 ? -34.563 12.858 6.663 1.00 45.91 89 SER A C 1
ATOM 735 O O . SER A 1 89 ? -35.181 13.896 6.475 1.00 45.91 89 SER A O 1
ATOM 737 N N . LEU A 1 90 ? -34.684 11.758 5.911 1.00 43.69 90 LEU A N 1
ATOM 738 C CA . LEU A 1 90 ? -35.775 11.374 4.999 1.00 43.69 90 LEU A CA 1
ATOM 739 C C . LEU A 1 90 ? -36.139 12.354 3.855 1.00 43.69 90 LEU A C 1
ATOM 741 O O . LEU A 1 90 ? -36.548 13.487 4.106 1.00 43.69 90 LEU A O 1
ATOM 745 N N . PRO A 1 91 ? -36.164 11.904 2.586 1.00 39.31 91 PRO A N 1
ATOM 746 C CA . PRO A 1 91 ? -36.803 12.681 1.531 1.00 39.31 91 PRO A CA 1
ATOM 747 C C . PRO A 1 91 ? -38.319 12.731 1.781 1.00 39.31 91 PRO A C 1
ATOM 749 O O . PRO A 1 91 ? -39.021 11.727 1.653 1.00 39.31 91 PRO A O 1
ATOM 752 N N . ARG A 1 92 ? -38.840 13.907 2.150 1.00 44.66 92 ARG A N 1
ATOM 753 C CA . ARG A 1 92 ? -40.268 14.215 2.006 1.00 44.66 92 ARG A CA 1
ATOM 754 C C . ARG A 1 92 ? -40.506 14.689 0.579 1.00 44.66 92 ARG A C 1
ATOM 756 O O . ARG A 1 92 ? -40.019 15.747 0.192 1.00 44.66 92 ARG A O 1
ATOM 763 N N . TYR A 1 93 ? -41.254 13.893 -0.172 1.00 43.16 93 TYR A N 1
ATOM 764 C CA . TYR A 1 93 ? -41.872 14.316 -1.420 1.00 43.16 93 TYR A CA 1
ATOM 765 C C . TYR A 1 93 ? -43.038 15.253 -1.072 1.00 43.16 93 TYR A C 1
ATOM 767 O O . TYR A 1 93 ? -43.925 14.855 -0.313 1.00 43.16 93 TYR A O 1
ATOM 775 N N . TYR A 1 94 ? -42.992 16.490 -1.570 1.00 50.31 94 TYR A N 1
ATOM 776 C CA . TYR A 1 94 ? -44.169 17.350 -1.723 1.00 50.31 94 TYR A CA 1
ATOM 777 C C . TYR A 1 94 ? -44.634 17.275 -3.173 1.00 50.31 94 TYR A C 1
ATOM 779 O O . TYR A 1 94 ? -43.745 17.235 -4.055 1.00 50.31 94 TYR A O 1
#